Protein AF-A0A517MQY0-F1 (afdb_monomer)

Radius of gyration: 26.26 Å; Cα contacts (8 Å, |Δi|>4): 99; chains: 1; bounding box: 57×35×79 Å

pLDDT: mean 77.77, std 12.42, range [34.12, 94.0]

Organism: NCBI:txid1930276

Secondary structure (DSSP, 8-state):
-HHHHHHHS-S-HHHHHHHHHHHHHHHHHHHHHHHHHHHHHHHHHHHHHHHHHHHHHHHHTT-S-HHHHHHHHHHHHHHHHHHHHHHHHHHHHHHHHHHHHHHHHHHHHHHHHHHHH--HHHHHHHHHHHEEEEEEETTEEEEEEPTTHHHHHH----GGG-S---

Mean predicted aligned error: 12.03 Å

Solvent-accessible surface 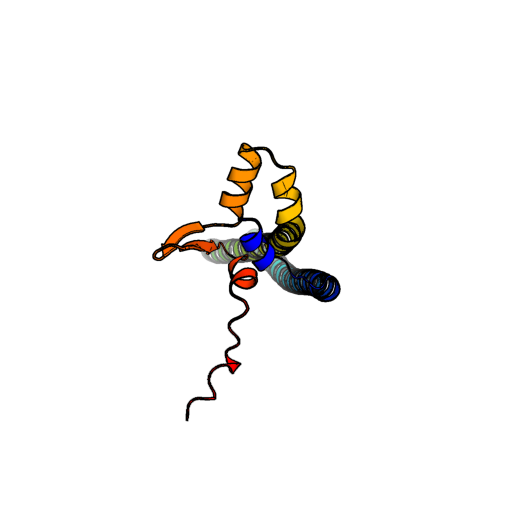area (backbone atoms only — not comparable to full-atom values): 9418 Å² total; per-residue (Å²): 111,70,70,62,42,53,47,41,30,65,86,50,66,68,59,43,52,49,50,55,47,50,52,51,50,51,39,49,52,54,48,51,55,48,50,52,53,43,52,50,52,50,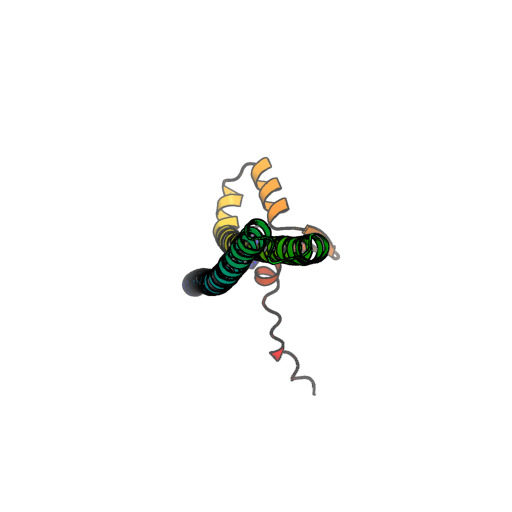51,52,48,52,53,52,50,50,52,51,54,50,53,50,51,39,45,75,69,61,78,48,56,70,66,60,50,54,54,52,54,49,54,50,49,54,49,48,53,52,52,52,51,50,45,54,53,59,56,60,62,51,57,53,52,42,52,48,54,53,52,52,50,56,44,38,67,43,42,66,63,50,54,74,76,42,53,74,69,54,45,52,51,53,47,62,68,50,34,71,50,78,46,77,56,90,94,43,83,42,80,40,54,27,89,77,47,34,51,49,57,75,43,75,84,60,79,80,76,78,80,80,81,132

Structure (mmCIF, N/CA/C/O backbone):
data_AF-A0A517MQY0-F1
#
_entry.id   AF-A0A517MQY0-F1
#
loop_
_atom_site.group_PDB
_atom_site.id
_atom_site.type_symbol
_atom_site.label_atom_id
_atom_site.label_alt_id
_atom_site.label_comp_id
_atom_site.label_asym_id
_atom_site.label_entity_id
_atom_site.label_seq_id
_atom_site.pdbx_PDB_ins_code
_atom_site.Cartn_x
_atom_site.Cartn_y
_atom_site.Cartn_z
_atom_site.occupancy
_atom_site.B_iso_or_equiv
_atom_site.auth_seq_id
_atom_site.auth_comp_id
_atom_site.auth_asym_id
_atom_site.auth_atom_id
_atom_site.pdbx_PDB_model_num
ATOM 1 N N . MET A 1 1 ? 19.922 -10.481 -24.466 1.00 62.59 1 MET A N 1
ATOM 2 C CA . MET A 1 1 ? 19.639 -9.799 -23.173 1.00 62.59 1 MET A CA 1
ATOM 3 C C . MET A 1 1 ? 19.137 -8.377 -23.371 1.00 62.59 1 MET A C 1
ATOM 5 O O . MET A 1 1 ? 18.089 -8.065 -22.829 1.00 62.59 1 MET A O 1
ATOM 9 N N . LEU A 1 2 ? 19.823 -7.532 -24.148 1.00 68.38 2 LEU A N 1
ATOM 10 C CA . LEU A 1 2 ? 19.345 -6.169 -24.430 1.00 68.38 2 LEU A CA 1
ATOM 11 C C . LEU A 1 2 ? 17.990 -6.165 -25.161 1.00 68.38 2 LEU A C 1
ATOM 13 O O . LEU A 1 2 ? 17.103 -5.417 -24.764 1.00 68.38 2 LEU A O 1
ATOM 17 N N . ASP A 1 3 ? 17.785 -7.093 -26.099 1.00 70.62 3 ASP A N 1
ATOM 18 C CA . ASP A 1 3 ? 16.510 -7.238 -26.823 1.00 70.62 3 ASP A CA 1
ATOM 19 C C . ASP A 1 3 ? 15.345 -7.657 -25.912 1.00 70.62 3 ASP A C 1
ATOM 21 O O . ASP A 1 3 ? 14.193 -7.324 -26.169 1.00 70.62 3 ASP A O 1
ATOM 25 N N . LEU A 1 4 ? 15.631 -8.358 -24.805 1.00 71.62 4 LEU A N 1
ATOM 26 C CA . LEU A 1 4 ? 14.611 -8.718 -23.813 1.00 71.62 4 LEU A CA 1
ATOM 27 C C . LEU A 1 4 ? 14.144 -7.493 -23.022 1.00 71.62 4 LEU A C 1
ATOM 29 O O . LEU A 1 4 ? 12.979 -7.415 -22.652 1.00 71.62 4 LEU A O 1
ATOM 33 N N . PHE A 1 5 ? 15.035 -6.532 -22.769 1.00 73.50 5 PHE A N 1
ATOM 34 C CA . PHE A 1 5 ? 14.665 -5.279 -22.110 1.00 73.50 5 PHE A CA 1
ATOM 35 C C . PHE A 1 5 ? 13.956 -4.314 -23.057 1.00 73.50 5 PHE A C 1
ATOM 37 O O . PHE A 1 5 ? 13.115 -3.544 -22.605 1.00 73.50 5 PHE A O 1
ATOM 44 N N . ASP A 1 6 ? 14.235 -4.383 -24.360 1.00 72.25 6 ASP A N 1
ATOM 45 C CA . ASP A 1 6 ? 13.479 -3.616 -25.351 1.00 72.25 6 ASP A CA 1
ATOM 46 C C . ASP A 1 6 ? 12.016 -4.079 -25.450 1.00 72.25 6 ASP A C 1
ATOM 48 O O . ASP A 1 6 ? 11.152 -3.244 -25.695 1.00 72.25 6 ASP A O 1
ATOM 52 N N . LYS A 1 7 ? 11.713 -5.356 -25.163 1.00 72.81 7 LYS A N 1
ATOM 53 C CA . LYS A 1 7 ? 10.324 -5.848 -25.053 1.00 72.81 7 LYS A CA 1
ATOM 54 C C . LYS A 1 7 ? 9.554 -5.244 -23.875 1.00 72.81 7 LYS A C 1
ATOM 56 O O . LYS A 1 7 ? 8.356 -5.047 -23.979 1.00 72.81 7 LYS A O 1
ATOM 61 N N . LEU A 1 8 ? 10.234 -4.925 -22.773 1.00 70.50 8 LEU A N 1
ATOM 62 C CA . LEU A 1 8 ? 9.621 -4.285 -21.598 1.00 70.50 8 LEU A CA 1
ATOM 63 C C . LEU A 1 8 ? 9.438 -2.771 -21.764 1.00 70.50 8 LEU A C 1
ATOM 65 O O . LEU A 1 8 ? 8.745 -2.123 -20.974 1.00 70.50 8 LEU A O 1
ATOM 69 N N . ARG A 1 9 ? 10.108 -2.180 -22.753 1.00 73.69 9 ARG A N 1
ATOM 70 C CA . ARG A 1 9 ? 10.139 -0.739 -22.954 1.00 73.69 9 ARG A CA 1
ATOM 71 C C . ARG A 1 9 ? 9.041 -0.323 -23.922 1.00 73.69 9 ARG A C 1
ATOM 73 O O . ARG A 1 9 ? 8.971 -0.793 -25.054 1.00 73.69 9 ARG A O 1
ATOM 80 N N . VAL A 1 10 ? 8.252 0.668 -23.519 1.00 69.88 10 VAL A N 1
ATOM 81 C CA . VAL A 1 10 ? 7.293 1.298 -24.425 1.00 69.88 10 VAL A CA 1
ATOM 82 C C . VAL A 1 10 ? 8.083 2.245 -25.326 1.00 69.88 10 VAL A C 1
ATOM 84 O O . VAL A 1 10 ? 8.660 3.230 -24.864 1.00 69.88 10 VAL A O 1
ATOM 87 N N . GLN A 1 11 ? 8.178 1.920 -26.618 1.00 63.81 11 GLN A N 1
ATOM 88 C CA . GLN A 1 11 ? 9.002 2.689 -27.559 1.00 63.81 11 GLN A CA 1
ATOM 89 C C . GLN A 1 11 ? 8.470 4.115 -27.774 1.00 63.81 11 GLN A C 1
ATOM 91 O O . GLN A 1 11 ? 9.262 5.046 -27.943 1.00 63.81 11 GLN A O 1
ATOM 96 N N . ASP A 1 12 ? 7.148 4.304 -27.701 1.00 69.81 12 ASP A N 1
ATOM 97 C CA . ASP A 1 12 ? 6.532 5.624 -27.777 1.00 69.81 12 ASP A CA 1
ATOM 98 C C . ASP A 1 12 ? 6.558 6.333 -26.413 1.00 69.81 12 ASP A C 1
ATOM 100 O O . ASP A 1 12 ? 5.842 5.982 -25.470 1.00 69.81 12 ASP A O 1
ATOM 104 N N . LYS A 1 13 ? 7.362 7.400 -26.331 1.00 65.25 13 LYS A N 1
ATOM 105 C CA . LYS A 1 13 ? 7.457 8.267 -25.148 1.00 65.25 13 LYS A CA 1
ATOM 106 C C . LYS A 1 13 ? 6.107 8.875 -24.753 1.00 65.25 13 LYS A C 1
ATOM 108 O O . LYS A 1 13 ? 5.886 9.106 -23.565 1.00 65.25 13 LYS A O 1
ATOM 113 N N . LYS A 1 14 ? 5.208 9.135 -25.710 1.00 65.94 14 LYS A N 1
ATOM 114 C CA . LYS A 1 14 ? 3.866 9.670 -25.433 1.00 65.94 14 LYS A CA 1
ATOM 115 C C . LYS A 1 14 ? 2.992 8.628 -24.748 1.00 65.94 14 LYS A C 1
ATOM 117 O O . LYS A 1 14 ? 2.348 8.958 -23.757 1.00 65.94 14 LYS A O 1
ATOM 122 N N . VAL A 1 15 ? 3.026 7.381 -25.219 1.00 68.50 15 VAL A N 1
ATOM 123 C CA . VAL A 1 15 ? 2.287 6.263 -24.610 1.00 68.50 15 VAL A CA 1
ATOM 124 C C . VAL A 1 15 ? 2.853 5.935 -23.233 1.00 68.50 15 VAL A C 1
ATOM 126 O O . VAL A 1 15 ? 2.086 5.761 -22.293 1.00 68.50 15 VAL A O 1
ATOM 129 N N . GLY A 1 16 ? 4.179 5.946 -23.066 1.00 68.69 16 GLY A N 1
ATOM 130 C CA . GLY A 1 16 ? 4.802 5.731 -21.760 1.00 68.69 16 GLY A CA 1
ATOM 131 C C . GLY A 1 16 ? 4.453 6.822 -20.742 1.00 68.69 16 GLY A C 1
ATOM 132 O O . GLY A 1 16 ? 4.110 6.521 -19.599 1.00 68.69 16 GLY A O 1
ATOM 133 N N . HIS A 1 17 ? 4.468 8.093 -21.157 1.00 69.25 17 HIS A N 1
ATOM 134 C CA . HIS A 1 17 ? 4.051 9.202 -20.296 1.00 69.25 17 HIS A CA 1
ATOM 135 C C . HIS A 1 17 ? 2.550 9.152 -19.982 1.00 69.25 17 HIS A C 1
ATOM 137 O O . HIS A 1 17 ? 2.152 9.394 -18.845 1.00 69.25 17 HIS A O 1
ATOM 143 N N . TRP A 1 18 ? 1.713 8.813 -20.967 1.00 77.19 18 TRP A N 1
ATOM 144 C CA . TRP A 1 18 ? 0.283 8.597 -20.760 1.00 77.19 18 TRP A CA 1
ATOM 145 C C . TRP A 1 18 ? 0.030 7.454 -19.772 1.00 77.19 18 TRP A C 1
ATOM 147 O O . TRP A 1 18 ? -0.729 7.645 -18.830 1.00 77.19 18 TRP A O 1
ATOM 157 N N . PHE A 1 19 ? 0.721 6.322 -19.904 1.00 70.94 19 PHE A N 1
ATOM 158 C CA . PHE A 1 19 ? 0.568 5.171 -19.016 1.00 70.94 19 PHE A CA 1
ATOM 159 C C . PHE A 1 19 ? 1.008 5.490 -17.584 1.00 70.94 19 PHE A C 1
ATOM 161 O O . PHE A 1 19 ? 0.268 5.227 -16.640 1.00 70.94 19 PHE A O 1
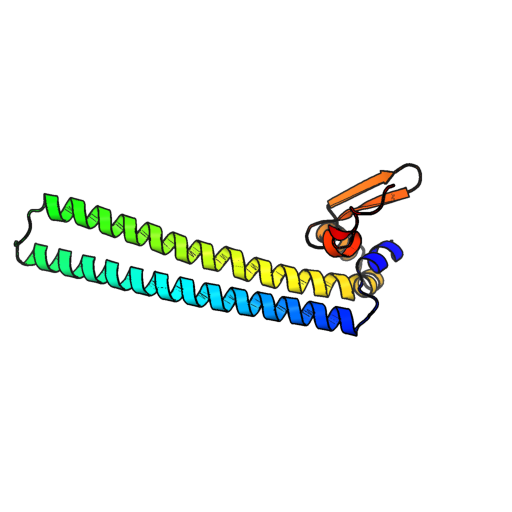ATOM 168 N N . ALA A 1 20 ? 2.154 6.158 -17.408 1.00 73.06 20 ALA A N 1
ATOM 169 C CA . ALA A 1 20 ? 2.584 6.649 -16.099 1.00 73.06 20 ALA A CA 1
ATOM 170 C C . ALA A 1 20 ? 1.579 7.644 -15.497 1.00 73.06 20 ALA A C 1
ATOM 172 O O . ALA A 1 20 ? 1.319 7.614 -14.294 1.00 73.06 20 ALA A O 1
ATOM 173 N N . ARG A 1 21 ? 0.998 8.524 -16.324 1.00 74.62 21 ARG A N 1
ATOM 174 C CA . ARG A 1 21 ? -0.028 9.474 -15.882 1.00 74.62 21 ARG A CA 1
ATOM 175 C C . ARG A 1 21 ? -1.295 8.750 -15.439 1.00 74.62 21 ARG A C 1
ATOM 177 O O . ARG A 1 21 ? -1.761 9.016 -14.340 1.00 74.62 21 ARG A O 1
ATOM 184 N N . VAL A 1 22 ? -1.792 7.805 -16.234 1.00 78.19 22 VAL A N 1
ATOM 185 C CA . VAL A 1 22 ? -2.982 7.003 -15.919 1.00 78.19 22 VAL A CA 1
ATOM 186 C C . VAL A 1 22 ? -2.757 6.155 -14.672 1.00 78.19 22 VAL A C 1
ATOM 188 O O . VAL A 1 22 ? -3.633 6.110 -13.817 1.00 78.19 22 VAL A O 1
ATOM 191 N N . LEU A 1 23 ? -1.583 5.541 -14.503 1.00 76.75 23 LEU A N 1
ATOM 192 C CA . LEU A 1 23 ? -1.243 4.816 -13.277 1.00 76.75 23 LEU A CA 1
ATOM 193 C C . LEU A 1 23 ? -1.267 5.737 -12.057 1.00 76.75 23 LEU A C 1
ATOM 195 O O . LEU A 1 23 ? -1.843 5.383 -11.035 1.00 76.75 23 LEU A O 1
ATOM 199 N N . ARG A 1 24 ? -0.693 6.940 -12.156 1.00 75.19 24 ARG A N 1
ATOM 200 C CA . ARG A 1 24 ? -0.722 7.914 -11.055 1.00 75.19 24 ARG A CA 1
ATOM 201 C C . ARG A 1 24 ? -2.133 8.424 -10.773 1.00 75.19 24 ARG A C 1
ATOM 203 O O . ARG A 1 24 ? -2.480 8.587 -9.610 1.00 75.19 24 ARG A O 1
ATOM 210 N N . GLU A 1 25 ? -2.937 8.671 -11.802 1.00 79.25 25 GLU A N 1
ATOM 211 C CA . GLU A 1 25 ? -4.338 9.084 -11.665 1.00 79.25 25 GLU A CA 1
ATOM 212 C C . GLU A 1 25 ? -5.177 7.980 -11.016 1.00 79.25 25 GLU A C 1
ATOM 214 O O . GLU A 1 25 ? -5.868 8.255 -10.042 1.00 79.25 25 GLU A O 1
ATOM 219 N N . ARG A 1 26 ? -5.037 6.726 -11.459 1.00 75.69 26 ARG A N 1
ATOM 220 C CA . ARG A 1 26 ? -5.704 5.561 -10.861 1.00 75.69 26 ARG A CA 1
ATOM 221 C C . ARG A 1 26 ? -5.270 5.322 -9.420 1.00 75.69 26 ARG A C 1
ATOM 223 O O . ARG A 1 26 ? -6.122 5.107 -8.566 1.00 75.69 26 ARG A O 1
ATOM 230 N N . THR A 1 27 ? -3.974 5.417 -9.125 1.00 76.62 27 THR A N 1
ATOM 231 C CA . THR A 1 27 ? -3.467 5.310 -7.750 1.00 76.62 27 THR A CA 1
ATOM 232 C C . THR A 1 27 ? -4.029 6.428 -6.871 1.00 76.62 27 THR A C 1
ATOM 234 O O . THR A 1 27 ? -4.451 6.158 -5.751 1.00 76.62 27 THR A O 1
ATOM 237 N N . ARG A 1 28 ? -4.109 7.668 -7.377 1.00 77.12 28 ARG A N 1
ATOM 238 C CA . ARG A 1 28 ? -4.718 8.799 -6.654 1.00 77.12 28 ARG A CA 1
ATOM 239 C C . ARG A 1 28 ? -6.214 8.612 -6.430 1.00 77.12 28 ARG A C 1
ATOM 241 O O . ARG A 1 28 ? -6.679 8.832 -5.320 1.00 77.12 28 ARG A O 1
ATOM 248 N N . GLU A 1 29 ? -6.956 8.202 -7.451 1.00 77.38 29 GLU A N 1
ATOM 249 C CA . GLU A 1 29 ? -8.394 7.931 -7.361 1.00 77.38 29 GLU A CA 1
ATOM 250 C C . GLU A 1 29 ? -8.670 6.820 -6.339 1.00 77.38 29 GLU A C 1
ATOM 252 O O . GLU A 1 29 ? -9.508 6.967 -5.450 1.00 77.38 29 GLU A O 1
ATOM 257 N N . GLN A 1 30 ? -7.891 5.741 -6.389 1.00 73.06 30 GLN A N 1
ATOM 258 C CA . GLN A 1 30 ? -7.987 4.641 -5.438 1.00 73.06 30 GLN A CA 1
ATOM 259 C C . GLN A 1 30 ? -7.596 5.063 -4.014 1.00 73.06 30 GLN A C 1
ATOM 261 O O . GLN A 1 30 ? -8.219 4.624 -3.046 1.00 73.06 30 GLN A O 1
ATOM 266 N N . GLN A 1 31 ? -6.606 5.947 -3.868 1.00 74.19 31 GLN A N 1
ATOM 267 C CA . GLN A 1 31 ? -6.230 6.526 -2.580 1.00 74.19 31 GLN A CA 1
ATOM 268 C C . GLN A 1 31 ? -7.342 7.424 -2.023 1.00 74.19 31 GLN A C 1
ATOM 270 O O . GLN A 1 31 ? -7.650 7.334 -0.839 1.00 74.19 31 GLN A O 1
ATOM 275 N N . GLN A 1 32 ? -7.990 8.234 -2.862 1.00 79.25 32 GLN A N 1
ATOM 276 C CA . GLN A 1 32 ? -9.130 9.065 -2.464 1.00 79.25 32 GLN A CA 1
ATOM 277 C C . GLN A 1 32 ? -10.322 8.212 -2.022 1.00 79.25 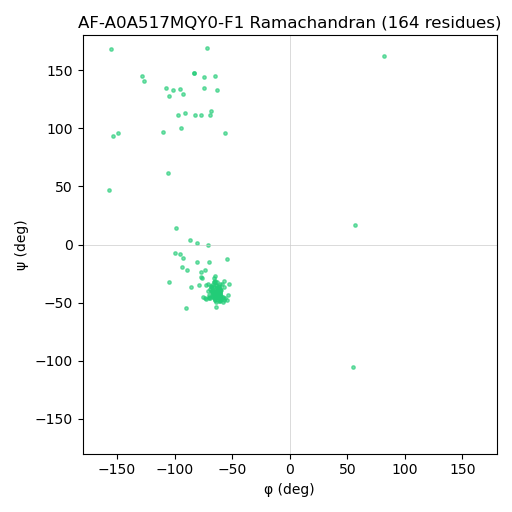32 GLN A C 1
ATOM 279 O O . GLN A 1 32 ? -10.894 8.463 -0.964 1.00 79.25 32 GLN A O 1
ATOM 284 N N . GLN A 1 33 ? -10.664 7.163 -2.774 1.00 77.50 33 GLN A N 1
ATOM 285 C CA . GLN A 1 33 ? -11.720 6.228 -2.376 1.00 77.50 33 GLN A CA 1
ATOM 286 C C . GLN A 1 33 ? -11.397 5.540 -1.043 1.00 77.50 33 GLN A C 1
ATOM 288 O O . GLN A 1 33 ? -12.271 5.427 -0.184 1.00 77.50 33 GLN A O 1
ATOM 293 N N . SER A 1 34 ? -10.138 5.138 -0.838 1.00 75.56 34 SER A N 1
ATOM 294 C CA . SER A 1 34 ? -9.682 4.575 0.437 1.00 75.56 34 SER A CA 1
ATOM 295 C C . SER A 1 34 ? -9.817 5.584 1.580 1.00 75.56 34 SER A C 1
ATOM 297 O O . SER A 1 34 ? -10.363 5.255 2.627 1.00 75.56 34 SER A O 1
ATOM 299 N N . GLN A 1 35 ? -9.413 6.840 1.369 1.00 81.50 35 GLN A N 1
ATOM 300 C CA . GLN A 1 35 ? -9.552 7.899 2.371 1.00 81.50 35 GLN A CA 1
ATOM 301 C C . GLN A 1 35 ? -11.012 8.146 2.756 1.00 81.50 35 GLN A C 1
ATOM 303 O O . GLN A 1 35 ? -11.299 8.330 3.935 1.00 81.50 35 GLN A O 1
ATOM 308 N N . VAL A 1 36 ? -11.941 8.105 1.796 1.00 85.88 36 VAL A N 1
ATOM 309 C CA . VAL A 1 36 ? -13.380 8.220 2.079 1.00 85.88 36 VAL A CA 1
ATOM 310 C C . VAL A 1 36 ? -13.864 7.044 2.933 1.00 85.88 36 VAL A C 1
ATOM 312 O O . VAL A 1 36 ? -14.561 7.258 3.924 1.00 85.88 36 VAL A O 1
ATOM 315 N N . GLN A 1 37 ? -13.459 5.814 2.604 1.00 83.00 37 GLN A N 1
ATOM 316 C CA . GLN A 1 37 ? -13.822 4.622 3.381 1.00 83.00 37 GLN A CA 1
ATOM 317 C C . GL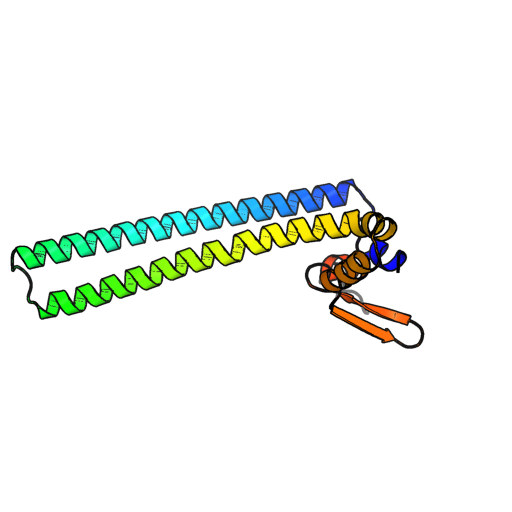N A 1 37 ? -13.220 4.645 4.793 1.00 83.00 37 GLN A C 1
ATOM 319 O O . GLN A 1 37 ? -13.919 4.372 5.764 1.00 83.00 37 GLN A O 1
ATOM 324 N N . VAL A 1 38 ? -11.949 5.029 4.929 1.00 86.38 38 VAL A N 1
ATOM 325 C CA . VAL A 1 38 ? -11.268 5.173 6.224 1.00 86.38 38 VAL A CA 1
ATOM 326 C C . VAL A 1 38 ? -11.901 6.288 7.056 1.00 86.38 38 VAL A C 1
ATOM 328 O O . VAL A 1 38 ? -12.108 6.112 8.254 1.00 86.38 38 VAL A O 1
ATOM 331 N N . ALA A 1 39 ? -12.263 7.418 6.442 1.00 87.94 39 ALA A N 1
ATOM 332 C CA . ALA A 1 39 ? -12.968 8.496 7.126 1.00 87.94 39 ALA A CA 1
ATOM 333 C C . ALA A 1 39 ? -14.323 8.023 7.671 1.00 87.94 39 ALA A C 1
ATOM 335 O O . ALA A 1 39 ? -14.671 8.343 8.807 1.00 87.94 39 ALA A O 1
ATOM 3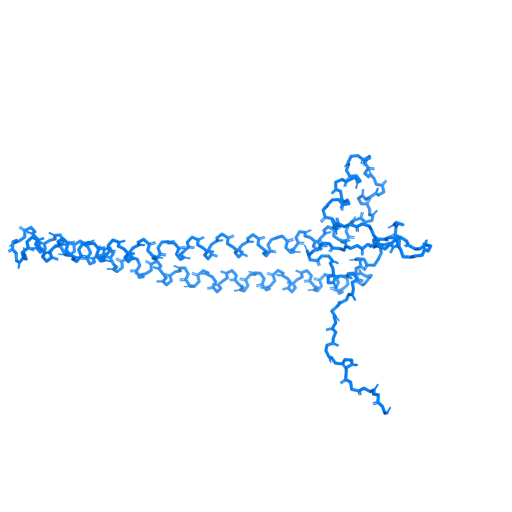36 N N . GLU A 1 40 ? -15.056 7.219 6.901 1.00 89.56 40 GLU A N 1
ATOM 337 C CA . GLU A 1 40 ? -16.324 6.646 7.346 1.00 89.56 40 GLU A CA 1
ATOM 338 C C . GLU A 1 40 ? -16.140 5.626 8.481 1.00 89.56 40 GLU A C 1
ATOM 340 O O . GLU A 1 40 ? -16.821 5.706 9.503 1.00 89.56 40 GLU A O 1
ATOM 345 N N . LEU A 1 41 ? -15.156 4.729 8.382 1.00 89.50 41 LEU A N 1
ATOM 346 C CA . LEU A 1 41 ? -14.821 3.795 9.465 1.00 89.50 41 LEU A CA 1
ATOM 347 C C . LEU A 1 41 ? -14.382 4.526 10.747 1.00 89.50 41 LEU A C 1
ATOM 349 O O . LEU A 1 41 ? -14.755 4.125 11.850 1.00 89.50 41 LEU A O 1
ATOM 353 N N . ASN A 1 42 ? -13.659 5.643 10.624 1.00 89.75 42 ASN A N 1
ATOM 354 C CA . ASN A 1 42 ? -13.274 6.487 11.758 1.00 89.75 42 ASN A CA 1
ATOM 355 C C . ASN A 1 42 ? -14.474 7.190 12.412 1.00 89.75 42 ASN A C 1
ATOM 357 O O . ASN A 1 42 ? -14.514 7.328 13.641 1.00 89.75 42 ASN A O 1
ATOM 361 N N . ARG A 1 43 ? -15.485 7.592 11.630 1.00 92.25 43 ARG A N 1
ATOM 362 C CA . ARG A 1 43 ? -16.757 8.089 12.183 1.00 92.25 43 ARG A CA 1
ATOM 363 C C . ARG A 1 43 ? -17.467 7.001 12.978 1.00 92.25 43 ARG A C 1
ATOM 365 O O . ARG A 1 43 ? -17.886 7.251 14.107 1.00 92.25 43 ARG A O 1
ATOM 372 N N . GLN A 1 44 ? -17.535 5.785 12.437 1.00 91.81 44 GLN A N 1
ATOM 373 C CA . GLN A 1 44 ? -18.124 4.643 13.138 1.00 91.81 44 GLN A CA 1
ATOM 374 C C . GLN A 1 44 ? -17.366 4.310 14.430 1.00 91.81 44 GLN A C 1
ATOM 376 O O . GLN A 1 44 ? -17.996 4.073 15.458 1.00 91.81 44 GLN A O 1
ATOM 381 N N . LEU A 1 45 ? -16.030 4.359 14.419 1.00 90.88 45 LEU A N 1
ATOM 382 C CA . LEU A 1 45 ? -15.209 4.194 15.623 1.00 90.88 45 LEU A CA 1
ATOM 383 C C . LEU A 1 45 ? -15.510 5.257 16.681 1.00 90.88 45 LEU A C 1
ATOM 385 O O . LEU A 1 45 ? -15.651 4.923 17.855 1.00 90.88 45 LEU A O 1
ATOM 389 N N . THR A 1 46 ? -15.639 6.521 16.275 1.00 92.75 46 THR A N 1
ATOM 390 C CA . THR A 1 46 ? -15.991 7.620 17.188 1.00 92.75 46 THR A CA 1
ATOM 391 C C . THR A 1 46 ? -17.353 7.385 17.837 1.00 92.75 46 THR A C 1
ATOM 393 O O . THR A 1 46 ? -17.493 7.540 19.048 1.00 92.75 46 THR A O 1
ATOM 396 N N . LEU A 1 47 ? -18.340 6.932 17.059 1.00 94.00 47 LEU A N 1
ATOM 397 C CA . LEU A 1 47 ? -19.673 6.618 17.568 1.00 94.00 47 LEU A CA 1
ATOM 398 C C . LEU A 1 47 ? -19.651 5.454 18.570 1.00 94.00 47 LEU A C 1
ATOM 400 O O . LEU A 1 47 ? -20.267 5.543 19.628 1.00 94.00 47 LEU A O 1
ATOM 404 N N . VAL A 1 48 ? -18.906 4.385 18.278 1.00 91.44 48 VAL A N 1
ATOM 405 C CA . VAL A 1 48 ? -18.778 3.229 19.184 1.00 91.44 48 VAL A CA 1
ATOM 406 C C . VAL A 1 48 ? -18.025 3.601 20.467 1.00 91.44 48 VAL A C 1
ATOM 408 O O . VAL A 1 48 ? -18.391 3.132 21.542 1.00 91.44 48 VAL A O 1
ATOM 411 N N . ARG A 1 49 ? -17.014 4.475 20.388 1.00 89.75 49 ARG A N 1
ATOM 412 C CA . ARG A 1 49 ? -16.331 5.019 21.574 1.00 89.75 49 ARG A CA 1
ATOM 413 C C . ARG A 1 49 ? -17.277 5.856 22.430 1.00 89.75 49 ARG A C 1
ATOM 415 O O . ARG A 1 49 ? -17.350 5.635 23.630 1.00 89.75 49 ARG A O 1
ATOM 422 N N . HIS A 1 50 ? -18.087 6.711 21.809 1.00 93.19 50 HIS A N 1
ATOM 423 C CA . HIS A 1 50 ? -19.091 7.477 22.541 1.00 93.19 50 HIS A CA 1
ATOM 424 C C . HIS A 1 50 ? -20.123 6.574 23.241 1.00 93.19 50 HIS A C 1
ATOM 426 O O . HIS A 1 50 ? -20.517 6.841 24.372 1.00 93.19 50 HIS A O 1
ATOM 432 N N . GLN A 1 51 ? -20.518 5.464 22.610 1.00 89.94 51 GLN A N 1
ATOM 433 C CA . GLN A 1 51 ? -21.379 4.456 23.240 1.00 89.94 51 GLN A CA 1
ATOM 434 C C . GLN A 1 51 ? -20.709 3.770 24.440 1.00 89.94 51 GLN A C 1
ATOM 436 O O . GLN A 1 51 ? -21.398 3.455 25.408 1.00 89.94 51 GLN A O 1
ATOM 441 N N . GLN A 1 52 ? -19.389 3.549 24.411 1.00 89.25 52 GLN A N 1
ATOM 442 C CA . GLN A 1 52 ? -18.651 3.046 25.577 1.00 89.25 52 GLN A CA 1
ATOM 443 C C . GLN A 1 52 ? -18.656 4.060 26.725 1.00 89.25 52 GLN A C 1
ATOM 445 O O . GLN A 1 52 ? -18.912 3.668 27.862 1.00 89.25 52 GLN A O 1
ATOM 450 N N . ASP A 1 53 ? -18.448 5.344 26.427 1.00 89.50 53 ASP A N 1
ATOM 451 C CA . ASP A 1 53 ? -18.492 6.412 27.434 1.00 89.50 53 ASP A CA 1
ATOM 452 C C . ASP A 1 53 ? -19.888 6.521 28.067 1.00 89.50 53 ASP A C 1
ATOM 454 O O . ASP A 1 53 ? -20.027 6.615 29.286 1.00 89.50 53 ASP A O 1
ATOM 458 N N . GLN A 1 54 ? -20.947 6.436 27.255 1.00 88.94 54 GLN A N 1
ATOM 459 C CA . GLN A 1 54 ? -22.327 6.411 27.745 1.00 88.94 54 GLN A CA 1
ATOM 460 C C . GLN A 1 54 ? -22.614 5.178 28.610 1.00 88.94 54 GLN A C 1
ATOM 462 O O . GLN A 1 54 ? -23.212 5.307 29.675 1.00 88.94 54 GLN A O 1
ATOM 467 N N . LEU A 1 55 ? -22.161 3.992 28.192 1.00 87.50 55 LEU A N 1
ATOM 468 C CA . LEU A 1 55 ? -22.323 2.759 28.966 1.00 87.50 55 LEU A CA 1
ATOM 469 C C . LEU A 1 55 ? -21.623 2.855 30.333 1.00 87.50 55 LEU A C 1
ATOM 471 O O . LEU A 1 55 ? -22.152 2.379 31.337 1.00 87.50 55 LEU A O 1
ATOM 475 N N . LEU A 1 56 ? -20.449 3.485 30.378 1.00 87.25 56 LEU A N 1
ATOM 476 C CA . LEU A 1 56 ? -19.698 3.729 31.607 1.00 87.25 56 LEU A CA 1
ATOM 477 C C . LEU A 1 56 ? -20.430 4.716 32.529 1.00 87.25 56 LEU A C 1
ATOM 479 O O . LEU A 1 56 ? -20.571 4.444 33.720 1.00 87.25 56 LEU A O 1
ATOM 483 N N . ASN A 1 57 ? -20.982 5.798 31.977 1.00 89.00 57 ASN A N 1
ATOM 484 C CA . ASN A 1 57 ? -21.800 6.748 32.735 1.00 89.00 57 ASN A CA 1
ATOM 485 C C . ASN A 1 57 ? -23.057 6.088 33.327 1.00 89.00 57 ASN A C 1
ATOM 487 O O . ASN A 1 57 ? -23.333 6.266 34.510 1.00 89.00 57 ASN A O 1
ATOM 491 N N . LEU A 1 58 ? -23.770 5.264 32.550 1.00 86.31 58 LEU A N 1
ATOM 492 C CA . LEU A 1 58 ? -24.937 4.510 33.031 1.00 86.31 58 LEU A CA 1
ATOM 493 C C . LEU A 1 58 ? -24.570 3.536 34.158 1.00 86.31 58 LEU A C 1
ATOM 495 O O . LEU A 1 58 ? -25.342 3.351 35.097 1.00 86.31 58 LEU A O 1
ATOM 499 N N . ARG A 1 59 ? -23.375 2.930 34.103 1.00 83.12 59 ARG A N 1
ATOM 500 C CA . ARG A 1 59 ? -22.880 2.076 35.190 1.00 83.12 59 ARG A CA 1
ATOM 501 C C . ARG A 1 59 ? -22.560 2.879 36.448 1.00 83.12 59 ARG A C 1
ATOM 503 O O . ARG A 1 59 ? -22.855 2.401 37.538 1.00 83.12 59 ARG A O 1
ATOM 510 N N . HIS A 1 60 ? -21.968 4.064 36.307 1.00 84.75 60 HIS A N 1
ATOM 511 C CA . HIS A 1 60 ? -21.680 4.954 37.436 1.00 84.75 60 HIS A CA 1
ATOM 512 C C . HIS A 1 60 ? -22.943 5.472 38.127 1.00 84.75 60 HIS A C 1
ATOM 514 O O . HIS A 1 60 ? -22.921 5.670 39.336 1.00 84.75 60 HIS A O 1
ATOM 520 N N . LEU A 1 61 ? -24.033 5.641 37.377 1.00 89.31 61 LEU A N 1
ATOM 521 C CA . LEU A 1 61 ? -25.355 5.982 37.908 1.00 89.31 61 LEU A CA 1
ATOM 522 C C . LEU A 1 61 ? -26.118 4.766 38.468 1.00 89.31 61 LEU A C 1
ATOM 524 O O . LEU A 1 61 ? -27.251 4.914 38.910 1.00 89.31 61 LEU A O 1
ATOM 528 N N . GLU A 1 62 ? -25.515 3.571 38.437 1.00 82.81 62 GLU A N 1
ATOM 529 C CA . GLU A 1 62 ? -26.115 2.291 38.846 1.00 82.81 62 GLU A CA 1
ATOM 530 C C . GLU A 1 62 ? -27.424 1.929 38.116 1.00 82.81 62 GLU A C 1
ATOM 532 O O . GLU A 1 62 ? -28.131 1.007 38.515 1.00 82.81 62 GLU A O 1
ATOM 537 N N . GLU A 1 63 ? -27.715 2.579 36.986 1.00 82.88 63 GLU A N 1
ATOM 538 C CA . GLU A 1 63 ? -28.920 2.330 36.182 1.00 82.88 63 GLU A CA 1
ATOM 539 C C . GLU A 1 63 ? -28.885 0.971 35.463 1.00 82.88 63 GLU A C 1
ATOM 541 O O . GLU A 1 63 ? -29.909 0.483 34.981 1.00 82.88 63 GLU A O 1
ATOM 546 N N . ILE A 1 64 ? -27.706 0.345 35.385 1.00 84.44 64 ILE A N 1
ATOM 547 C CA . ILE A 1 64 ? -27.492 -0.944 34.723 1.00 84.44 64 ILE A CA 1
ATOM 548 C C . ILE A 1 64 ? -26.815 -1.980 35.627 1.00 84.44 64 ILE A C 1
ATOM 550 O O . ILE A 1 64 ? -25.853 -1.700 36.356 1.00 84.44 64 ILE A O 1
ATOM 554 N N . ASP A 1 65 ? -27.289 -3.221 35.496 1.00 85.88 65 ASP A N 1
ATOM 555 C CA . ASP A 1 65 ? -26.729 -4.398 36.159 1.00 85.88 65 ASP A CA 1
ATOM 556 C C . ASP A 1 65 ? -25.295 -4.707 35.666 1.00 85.88 65 ASP A C 1
ATOM 558 O O . ASP A 1 65 ? -25.000 -4.540 34.470 1.00 85.88 65 ASP A O 1
ATOM 562 N N . PRO A 1 66 ? -24.394 -5.196 36.544 1.00 84.88 66 PRO A N 1
ATOM 563 C CA . PRO A 1 66 ? -23.031 -5.575 36.173 1.00 84.88 66 PRO A CA 1
ATOM 564 C C . PRO A 1 66 ? -22.939 -6.557 34.997 1.00 84.88 66 PRO A C 1
ATOM 566 O O . PRO A 1 66 ? -22.013 -6.453 34.189 1.00 84.88 66 PRO A O 1
ATOM 569 N N . ASN A 1 67 ? -23.891 -7.485 34.856 1.00 85.62 67 ASN A N 1
ATOM 570 C CA . ASN A 1 67 ? -23.883 -8.469 33.773 1.00 85.62 67 ASN A CA 1
ATOM 571 C C . ASN A 1 67 ? -24.199 -7.821 32.420 1.00 85.62 67 ASN A C 1
ATOM 573 O O . ASN A 1 67 ? -23.551 -8.124 31.414 1.00 85.62 67 ASN A O 1
ATOM 577 N N . THR A 1 68 ? -25.145 -6.879 32.397 1.00 84.00 68 THR A N 1
ATOM 578 C CA . THR A 1 68 ? -25.493 -6.112 31.193 1.00 84.00 68 THR A CA 1
ATOM 579 C C . THR A 1 68 ? -24.328 -5.227 30.753 1.00 84.00 68 THR A C 1
ATOM 581 O O . THR A 1 68 ? -24.007 -5.179 29.562 1.00 84.00 68 THR A O 1
ATOM 584 N N . PHE A 1 69 ? -23.632 -4.602 31.709 1.00 86.56 69 PHE A N 1
ATOM 585 C CA . PHE A 1 69 ? -22.407 -3.844 31.448 1.00 86.56 69 PHE A CA 1
ATOM 586 C C . PHE A 1 69 ? -21.296 -4.727 30.863 1.00 86.56 69 PHE A C 1
ATOM 588 O O . PHE A 1 69 ? -20.708 -4.379 29.839 1.00 86.56 69 PHE A O 1
ATOM 595 N N . ALA A 1 70 ? -21.026 -5.889 31.466 1.00 86.31 70 ALA A N 1
ATOM 596 C CA . ALA A 1 70 ? -19.973 -6.795 31.008 1.00 86.31 70 ALA A CA 1
ATOM 597 C C . ALA A 1 70 ? -20.241 -7.339 29.592 1.00 86.31 70 ALA A C 1
ATOM 599 O O . ALA A 1 70 ? -19.334 -7.365 28.751 1.00 86.31 70 ALA A O 1
ATOM 600 N N . SER A 1 71 ? -21.490 -7.721 29.304 1.00 90.50 71 SER A N 1
ATOM 601 C CA . SER A 1 71 ? -21.903 -8.208 27.984 1.00 90.50 71 SER A CA 1
ATOM 602 C C . SER A 1 71 ? -21.757 -7.119 26.914 1.00 90.50 71 SER A C 1
ATOM 604 O O . SER A 1 71 ? -21.027 -7.303 25.935 1.00 90.50 71 SER A O 1
ATOM 606 N N . LYS A 1 72 ? -22.349 -5.935 27.137 1.00 88.38 72 LYS A N 1
ATOM 607 C CA . LYS A 1 72 ? -22.293 -4.820 26.176 1.00 88.38 72 LYS A CA 1
ATOM 608 C C . LYS A 1 72 ? -20.897 -4.223 26.032 1.00 88.38 72 LYS A C 1
ATOM 610 O O . LYS A 1 72 ? -20.487 -3.884 24.924 1.00 88.38 72 LYS A O 1
ATOM 615 N N . GLY A 1 73 ? -20.124 -4.159 27.112 1.00 87.88 73 GLY A N 1
ATOM 616 C CA . GLY A 1 73 ? -18.735 -3.709 27.076 1.00 87.88 73 GLY A CA 1
ATOM 617 C C . GLY A 1 73 ? -17.833 -4.642 26.265 1.00 87.88 73 GLY A C 1
ATOM 618 O O . GLY A 1 73 ? -16.885 -4.183 25.627 1.00 87.88 73 GLY A O 1
ATOM 619 N N . THR A 1 74 ? -18.118 -5.945 26.252 1.00 90.88 74 THR A N 1
ATOM 620 C CA . THR A 1 74 ? -17.407 -6.909 25.395 1.00 90.88 74 THR A CA 1
ATOM 621 C C . THR A 1 74 ? -17.811 -6.739 23.932 1.00 90.88 74 THR A C 1
ATOM 623 O O . THR A 1 74 ? -16.940 -6.569 23.085 1.00 90.88 74 THR A O 1
ATOM 626 N N . GLU A 1 75 ? -19.110 -6.631 23.643 1.00 92.12 75 GLU A N 1
ATOM 627 C CA . GLU A 1 75 ? -19.623 -6.394 22.284 1.00 92.12 75 GLU A CA 1
ATOM 628 C C . GLU A 1 75 ? -19.036 -5.122 21.641 1.00 92.12 75 GLU A C 1
ATOM 630 O O . GLU A 1 75 ? -18.587 -5.143 20.489 1.00 92.12 75 GLU A O 1
ATOM 635 N N . LEU A 1 76 ? -19.000 -4.013 22.390 1.00 90.12 76 LEU A N 1
ATOM 636 C CA . LEU A 1 76 ? -18.443 -2.747 21.913 1.00 90.12 76 LEU A CA 1
ATOM 637 C C . LEU A 1 76 ? -16.926 -2.838 21.712 1.00 90.12 76 LEU A C 1
ATOM 639 O O . LEU A 1 76 ? -16.423 -2.327 20.713 1.00 90.12 76 LEU A O 1
ATOM 643 N N . ARG A 1 77 ? -16.191 -3.512 22.610 1.00 90.12 77 ARG A N 1
ATOM 644 C CA . ARG A 1 77 ? -14.745 -3.749 22.435 1.00 90.12 77 ARG A CA 1
ATOM 645 C C . ARG A 1 77 ? -14.452 -4.579 21.190 1.00 90.12 77 ARG A C 1
ATOM 647 O O . ARG A 1 77 ? -13.589 -4.191 20.406 1.00 90.12 77 ARG A O 1
ATOM 654 N N . ASP A 1 78 ? -15.207 -5.647 20.958 1.00 92.94 78 ASP A N 1
ATOM 655 C CA . ASP A 1 78 ? -15.052 -6.479 19.763 1.00 92.94 78 ASP A CA 1
ATOM 656 C C . ASP A 1 78 ? -15.364 -5.688 18.490 1.00 92.94 78 ASP A C 1
ATOM 658 O O . ASP A 1 78 ? -14.692 -5.834 17.468 1.00 92.94 78 ASP A O 1
ATOM 662 N N . ARG A 1 79 ? -16.367 -4.804 18.539 1.00 91.00 79 ARG A N 1
ATOM 663 C CA . ARG A 1 79 ? -16.697 -3.919 17.419 1.00 91.00 79 ARG A CA 1
ATOM 664 C C . ARG A 1 79 ? -15.584 -2.910 17.140 1.00 91.00 79 ARG A C 1
ATOM 666 O O . ARG A 1 79 ? -15.257 -2.717 15.972 1.00 91.00 79 ARG A O 1
ATOM 673 N N . VAL A 1 80 ? -14.976 -2.324 18.175 1.00 91.50 80 VAL A N 1
ATOM 674 C CA . VAL A 1 80 ? -13.790 -1.462 18.028 1.00 91.50 80 VAL A CA 1
ATOM 675 C C . VAL A 1 80 ? -12.640 -2.244 17.400 1.00 91.50 80 VAL A C 1
ATOM 677 O O . VAL A 1 80 ? -12.077 -1.785 16.413 1.00 91.50 80 VAL A O 1
ATOM 680 N N . ALA A 1 81 ? -12.328 -3.440 17.907 1.00 91.50 81 ALA A N 1
ATOM 681 C CA . ALA A 1 81 ? -11.248 -4.267 17.372 1.00 91.50 81 ALA A CA 1
ATOM 682 C C . ALA A 1 81 ? -11.460 -4.597 15.884 1.00 91.50 81 ALA A C 1
ATOM 684 O O . ALA A 1 81 ? -10.545 -4.434 15.077 1.00 91.50 81 ALA A O 1
ATO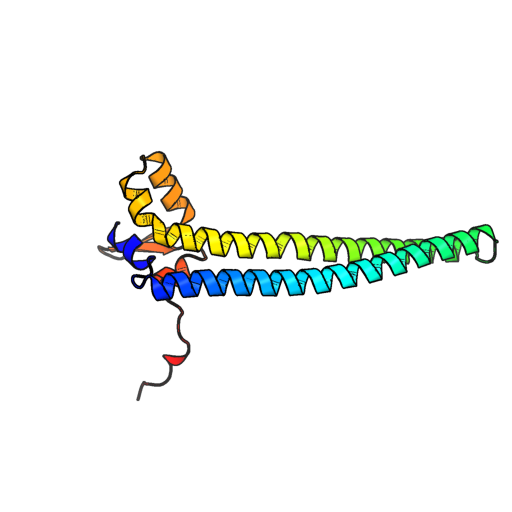M 685 N N . ARG A 1 82 ? -12.685 -4.980 15.493 1.00 92.88 82 ARG A N 1
ATOM 686 C CA . ARG A 1 82 ? -13.038 -5.244 14.088 1.00 92.88 82 ARG A CA 1
ATOM 687 C C . ARG A 1 82 ? -12.863 -4.017 13.195 1.00 92.88 82 ARG A C 1
ATOM 689 O O . ARG A 1 82 ? -12.276 -4.137 12.123 1.00 92.88 82 ARG A O 1
ATOM 696 N N . LEU A 1 83 ? -13.359 -2.854 13.619 1.00 90.50 83 LEU A N 1
ATOM 697 C CA . LEU A 1 83 ? -13.260 -1.620 12.834 1.00 90.50 83 LEU A CA 1
ATOM 698 C C . LEU A 1 83 ? -11.805 -1.151 12.692 1.00 90.50 83 LEU A C 1
ATOM 700 O O . LEU A 1 83 ? -11.394 -0.773 11.598 1.00 90.50 83 LEU A O 1
ATOM 704 N N . THR A 1 84 ? -11.002 -1.245 13.755 1.00 89.12 84 THR A N 1
ATOM 705 C CA . THR A 1 84 ? -9.568 -0.916 13.708 1.00 89.12 84 THR A CA 1
ATOM 706 C C . THR A 1 84 ? -8.819 -1.818 12.727 1.00 89.12 84 THR A C 1
ATOM 708 O O . THR A 1 84 ? -8.071 -1.320 11.889 1.00 89.12 84 THR A O 1
ATOM 711 N N . LEU A 1 85 ? -9.072 -3.132 12.752 1.00 91.00 85 LEU A N 1
ATOM 712 C CA . LEU A 1 85 ? -8.459 -4.066 11.801 1.00 91.00 85 LEU A CA 1
ATOM 713 C C . LEU A 1 85 ? -8.835 -3.749 10.348 1.00 91.00 85 LEU A C 1
ATOM 715 O O . LEU A 1 85 ? -7.991 -3.844 9.457 1.00 91.00 85 LEU A O 1
ATOM 719 N N . GLN A 1 86 ? -10.083 -3.346 10.096 1.00 86.88 86 GLN A N 1
ATOM 720 C CA . GLN A 1 86 ? -10.515 -2.937 8.759 1.00 86.88 86 GLN A CA 1
ATOM 721 C C . GLN A 1 86 ? -9.759 -1.694 8.278 1.00 86.88 86 GLN A C 1
ATOM 723 O O . GLN A 1 86 ? -9.247 -1.708 7.157 1.00 86.88 86 GLN A O 1
ATOM 728 N N . VAL A 1 87 ? -9.615 -0.672 9.128 1.00 86.94 87 VAL A N 1
ATOM 729 C CA . VAL A 1 87 ? -8.833 0.537 8.813 1.00 86.94 87 VAL A CA 1
ATOM 730 C C . VAL A 1 87 ? -7.385 0.177 8.477 1.00 86.94 87 VAL A C 1
ATOM 732 O O . VAL A 1 87 ? -6.886 0.559 7.420 1.00 86.94 87 VAL A O 1
ATOM 735 N N . GLU A 1 88 ? -6.729 -0.623 9.316 1.00 84.62 88 GLU A N 1
ATOM 736 C CA . GLU A 1 88 ? -5.335 -1.016 9.092 1.00 84.62 88 GLU A CA 1
ATOM 737 C C . GLU A 1 88 ? -5.137 -1.849 7.818 1.00 84.62 88 GLU A C 1
ATOM 739 O O . GLU A 1 88 ? -4.101 -1.737 7.158 1.00 84.62 88 GLU A O 1
ATOM 744 N N . SER A 1 89 ? -6.108 -2.699 7.474 1.00 83.75 89 SER A N 1
ATOM 745 C CA . SER A 1 89 ? -6.047 -3.527 6.265 1.00 83.75 89 SER A CA 1
ATOM 746 C C . SER A 1 89 ? -6.164 -2.698 4.982 1.00 83.75 89 SER A C 1
ATOM 748 O O . SER A 1 89 ? -5.468 -2.972 4.000 1.00 83.75 89 SER A O 1
ATOM 750 N N . LEU A 1 90 ? -7.011 -1.663 4.996 1.00 78.94 90 LEU A N 1
ATOM 751 C CA . LEU A 1 90 ? -7.229 -0.772 3.858 1.00 78.94 90 LEU A CA 1
ATOM 752 C C . LEU A 1 90 ? -6.036 0.160 3.628 1.00 78.94 90 LEU A C 1
ATOM 754 O O . LEU A 1 90 ? -5.699 0.435 2.475 1.00 78.94 90 LEU A O 1
ATOM 758 N N . ASP A 1 91 ? -5.382 0.592 4.707 1.00 73.62 91 ASP A N 1
ATOM 759 C CA . ASP A 1 91 ? -4.246 1.512 4.648 1.00 73.62 91 ASP A CA 1
ATOM 760 C C . ASP A 1 91 ? -2.966 0.821 4.135 1.00 73.62 91 ASP A C 1
ATOM 762 O O . ASP A 1 91 ? -2.319 1.296 3.198 1.00 73.62 91 ASP A O 1
ATOM 766 N N . ARG A 1 92 ? -2.648 -0.374 4.659 1.00 69.69 92 ARG A N 1
ATOM 767 C CA . ARG A 1 92 ? -1.420 -1.110 4.303 1.00 69.69 92 ARG A CA 1
ATOM 768 C C . ARG A 1 92 ? -1.420 -1.639 2.867 1.00 69.69 92 ARG A C 1
ATOM 770 O O . ARG A 1 92 ? -0.439 -1.478 2.149 1.00 69.69 92 ARG A O 1
ATOM 777 N N . GLY A 1 93 ? -2.512 -2.262 2.424 1.00 64.12 93 GLY A N 1
ATOM 778 C CA . GLY A 1 93 ? -2.505 -3.034 1.176 1.00 64.12 93 GLY A CA 1
ATOM 779 C C . GLY A 1 93 ? -2.564 -2.209 -0.113 1.00 64.12 93 GLY A C 1
ATOM 780 O O . GLY A 1 93 ? -2.172 -2.702 -1.167 1.00 64.12 93 GLY A O 1
ATOM 781 N N . ARG A 1 94 ? -3.081 -0.973 -0.079 1.00 65.81 94 ARG A N 1
ATOM 782 C CA . ARG A 1 94 ? -3.414 -0.230 -1.314 1.00 65.81 94 ARG A CA 1
ATOM 783 C C . ARG A 1 94 ? -2.433 0.884 -1.658 1.00 65.81 94 ARG A C 1
ATOM 785 O O . ARG A 1 94 ? -2.208 1.111 -2.846 1.00 65.81 94 ARG A O 1
ATOM 792 N N . SER A 1 95 ? -1.831 1.526 -0.657 1.00 65.44 95 SER A N 1
ATOM 793 C CA . SER A 1 95 ? -0.774 2.521 -0.884 1.00 65.44 95 SER A CA 1
ATOM 794 C C . SER A 1 95 ? 0.479 1.860 -1.474 1.00 65.44 95 SER A C 1
ATOM 796 O O . SER A 1 95 ? 1.011 2.297 -2.495 1.00 65.44 95 SER A O 1
ATOM 798 N N . GLU A 1 96 ? 0.878 0.720 -0.903 1.00 68.50 96 GLU A N 1
ATOM 799 C CA . GLU A 1 96 ? 2.088 0.002 -1.301 1.00 68.50 96 GLU A CA 1
ATOM 800 C C . GLU A 1 96 ? 2.004 -0.531 -2.743 1.00 68.50 96 GLU A C 1
ATOM 802 O O . GLU A 1 96 ? 2.928 -0.348 -3.534 1.00 68.50 96 GLU A O 1
ATOM 807 N N . VAL A 1 97 ? 0.867 -1.112 -3.138 1.00 69.69 97 VAL A N 1
ATOM 808 C CA . VAL A 1 97 ? 0.684 -1.683 -4.486 1.00 69.69 97 VAL A CA 1
ATOM 809 C C . VAL A 1 97 ? 0.717 -0.607 -5.575 1.00 69.69 97 VAL A C 1
ATOM 811 O O . VAL A 1 97 ? 1.341 -0.809 -6.619 1.00 69.69 97 VAL A O 1
ATOM 814 N N . GLY A 1 98 ? 0.085 0.546 -5.336 1.00 69.94 98 GLY A N 1
ATOM 815 C CA . GLY A 1 98 ? 0.073 1.656 -6.291 1.00 69.94 98 GLY A CA 1
ATOM 816 C C . GLY A 1 98 ? 1.462 2.259 -6.501 1.00 69.94 98 GLY A C 1
ATOM 817 O O . GLY A 1 98 ? 1.869 2.509 -7.638 1.00 69.94 98 GLY A O 1
ATOM 818 N N . GLU A 1 99 ? 2.228 2.437 -5.423 1.00 71.62 99 GLU A N 1
ATOM 819 C CA . GLU A 1 99 ? 3.612 2.903 -5.516 1.00 71.62 99 GLU A CA 1
ATOM 820 C C . GLU A 1 99 ? 4.536 1.889 -6.194 1.00 71.62 99 GLU A C 1
ATOM 822 O O . GLU A 1 99 ? 5.375 2.277 -7.011 1.00 71.62 99 GLU A O 1
ATOM 827 N N . ILE A 1 100 ? 4.388 0.597 -5.881 1.00 76.62 100 ILE A N 1
ATOM 828 C CA . ILE A 1 100 ? 5.168 -0.473 -6.511 1.00 76.62 100 ILE A CA 1
ATOM 829 C C . ILE A 1 100 ? 4.903 -0.500 -8.016 1.00 76.62 100 ILE A C 1
ATOM 831 O O . ILE A 1 100 ? 5.856 -0.598 -8.784 1.00 76.62 100 ILE A O 1
ATOM 835 N N . ALA A 1 101 ? 3.649 -0.361 -8.453 1.00 73.94 101 ALA A N 1
ATOM 836 C CA . ALA A 1 101 ? 3.306 -0.347 -9.874 1.00 73.94 101 ALA A CA 1
ATOM 837 C C . ALA A 1 101 ? 3.974 0.820 -10.622 1.00 73.94 101 ALA A C 1
ATOM 839 O O . ALA A 1 101 ? 4.549 0.620 -11.694 1.00 73.94 101 ALA A O 1
ATOM 840 N N . VAL A 1 102 ? 3.965 2.025 -10.038 1.00 78.19 102 VAL A N 1
ATOM 841 C CA . VAL A 1 102 ? 4.627 3.203 -10.627 1.00 78.19 102 VAL A CA 1
ATOM 842 C C . VAL A 1 102 ? 6.145 3.008 -10.681 1.00 78.19 102 VAL A C 1
ATOM 844 O O . VAL A 1 102 ? 6.745 3.199 -11.739 1.00 78.19 102 VAL A O 1
ATOM 847 N N . LYS A 1 103 ? 6.767 2.565 -9.580 1.00 81.12 103 LYS A N 1
ATOM 848 C CA . LYS A 1 103 ? 8.219 2.321 -9.511 1.00 81.12 103 LYS A CA 1
ATOM 849 C C . LYS A 1 103 ? 8.657 1.205 -10.465 1.00 81.12 103 LYS A C 1
ATOM 851 O O . LYS A 1 103 ? 9.686 1.334 -11.124 1.00 81.12 103 LYS A O 1
ATOM 856 N N . ALA A 1 104 ? 7.877 0.130 -10.579 1.00 81.00 104 ALA A N 1
ATOM 857 C CA . ALA A 1 104 ? 8.137 -0.966 -11.511 1.00 81.00 104 ALA A CA 1
ATOM 858 C C . ALA A 1 104 ? 8.055 -0.494 -12.969 1.00 81.00 104 ALA A C 1
ATOM 860 O O . ALA A 1 104 ? 8.920 -0.833 -13.780 1.00 81.00 104 ALA A O 1
ATOM 861 N N . PHE A 1 105 ? 7.070 0.348 -13.297 1.00 79.75 105 PHE A N 1
ATOM 862 C CA . PHE A 1 105 ? 6.972 0.941 -14.624 1.00 79.75 105 PHE A CA 1
ATOM 863 C C . PHE A 1 105 ? 8.172 1.852 -14.926 1.00 79.75 105 PHE A C 1
ATOM 865 O O . PHE A 1 105 ? 8.831 1.673 -15.947 1.00 79.75 105 PHE A O 1
ATOM 872 N N . GLU A 1 106 ? 8.533 2.772 -14.033 1.00 81.19 106 GLU A N 1
ATOM 873 C CA . GLU A 1 106 ? 9.699 3.652 -14.222 1.00 81.19 106 GLU A CA 1
ATOM 874 C C . GLU A 1 106 ? 11.012 2.862 -14.373 1.00 81.19 106 GLU A C 1
ATOM 876 O O . GLU A 1 106 ? 11.840 3.175 -15.241 1.00 81.19 106 GLU A O 1
ATOM 881 N N . LEU A 1 107 ? 11.170 1.785 -13.595 1.00 82.56 107 LEU A N 1
ATOM 882 C CA . LEU A 1 107 ? 12.289 0.859 -13.726 1.00 82.56 107 LEU A CA 1
ATOM 883 C C . LEU A 1 107 ? 12.312 0.219 -15.118 1.00 82.56 107 LEU A C 1
ATOM 885 O O . LEU A 1 107 ? 13.350 0.254 -15.768 1.00 82.56 107 LEU A O 1
ATOM 889 N N . SER A 1 108 ? 11.183 -0.294 -15.618 1.00 80.81 108 SER A N 1
ATOM 890 C CA . SER A 1 108 ? 11.112 -0.924 -16.950 1.00 80.81 108 SER A CA 1
ATOM 891 C C . SER A 1 108 ? 11.558 0.012 -18.084 1.00 80.81 108 SER A C 1
ATOM 893 O O . SER A 1 108 ? 12.252 -0.415 -19.006 1.00 80.81 108 SER A O 1
ATOM 895 N N . GLN A 1 109 ? 11.253 1.312 -17.984 1.00 81.56 109 GLN A N 1
ATOM 896 C CA . GLN A 1 109 ? 11.602 2.292 -19.019 1.00 81.56 109 GLN A CA 1
ATOM 897 C C . GLN A 1 109 ? 13.090 2.688 -18.999 1.00 81.56 109 GLN A C 1
ATOM 899 O O . GLN A 1 109 ? 13.662 3.023 -20.042 1.00 81.56 109 GLN A O 1
ATOM 904 N N . THR A 1 110 ? 13.730 2.630 -17.826 1.00 82.31 110 THR A N 1
ATOM 905 C CA . THR A 1 110 ? 15.147 2.987 -17.622 1.00 82.31 110 THR A CA 1
ATOM 906 C C . THR A 1 110 ? 16.082 1.773 -17.567 1.00 82.31 110 THR A C 1
ATOM 908 O O . THR A 1 110 ? 17.305 1.930 -17.628 1.00 82.31 110 THR A O 1
ATOM 911 N N . LEU A 1 111 ? 15.526 0.557 -17.549 1.00 82.88 111 LEU A N 1
ATOM 912 C CA . LEU A 1 111 ? 16.224 -0.711 -17.320 1.00 82.88 111 LEU A CA 1
ATOM 913 C C . LEU A 1 111 ? 17.417 -0.931 -18.256 1.00 82.88 111 LEU A C 1
ATOM 915 O O . LEU A 1 111 ? 18.492 -1.325 -17.813 1.00 82.88 111 LEU A O 1
ATOM 919 N N . LYS A 1 112 ? 17.256 -0.627 -19.549 1.00 82.06 112 LYS A N 1
ATOM 920 C CA . LYS A 1 112 ? 18.325 -0.771 -20.550 1.00 82.06 112 LYS A CA 1
ATOM 921 C C . LYS A 1 112 ? 19.519 0.142 -20.261 1.00 82.06 112 LYS A C 1
ATOM 923 O O . LYS A 1 112 ? 20.658 -0.291 -20.393 1.00 82.06 112 LYS A O 1
ATOM 928 N N . GLN A 1 113 ? 19.268 1.387 -19.855 1.00 83.06 113 GLN A N 1
ATOM 929 C CA . GLN A 1 113 ? 20.330 2.341 -19.521 1.00 83.06 113 GLN A CA 1
ATOM 930 C C . GLN A 1 113 ? 21.030 1.940 -18.222 1.00 83.06 113 GLN A C 1
ATOM 932 O O . GLN A 1 113 ? 22.256 1.879 -18.189 1.00 83.06 113 GLN A O 1
ATOM 937 N N . GLN A 1 114 ? 20.256 1.576 -17.197 1.00 82.50 114 GLN A N 1
ATOM 938 C CA . GLN A 1 114 ? 20.797 1.111 -15.920 1.00 82.50 114 GLN A CA 1
ATOM 939 C C . GLN A 1 114 ? 21.634 -0.160 -16.084 1.00 82.50 114 GLN A C 1
ATOM 941 O O . GLN A 1 114 ? 22.689 -0.279 -15.473 1.00 82.50 114 GLN A O 1
ATOM 946 N N . TRP A 1 115 ? 21.219 -1.087 -16.951 1.00 84.12 115 TRP A N 1
ATOM 947 C CA . TRP A 1 115 ? 21.974 -2.305 -17.236 1.00 84.12 115 TRP A CA 1
ATOM 948 C C . TRP A 1 115 ? 23.354 -2.030 -17.845 1.00 84.12 115 TRP A C 1
ATOM 950 O O . TRP A 1 115 ? 24.318 -2.724 -17.522 1.00 84.12 115 TRP A O 1
ATOM 960 N N . LEU A 1 116 ? 23.462 -1.032 -18.726 1.00 84.25 116 LEU A N 1
ATOM 961 C CA . LEU A 1 116 ? 24.721 -0.698 -19.395 1.00 84.25 116 LEU A CA 1
ATOM 962 C C . LEU A 1 116 ? 25.754 -0.123 -18.418 1.00 84.25 116 LEU A C 1
ATOM 964 O O . LEU A 1 116 ? 26.933 -0.445 -18.534 1.00 84.25 116 LEU A O 1
ATOM 968 N N . THR A 1 117 ? 25.312 0.669 -17.440 1.00 86.25 117 THR A N 1
ATOM 969 C CA . THR A 1 117 ? 26.188 1.308 -16.445 1.00 86.25 117 THR A CA 1
ATOM 970 C C . THR A 1 117 ? 26.361 0.495 -15.157 1.00 86.25 117 THR A C 1
ATOM 972 O O . THR A 1 117 ? 27.210 0.831 -14.338 1.00 86.25 117 THR A O 1
ATOM 975 N N . ALA A 1 118 ? 25.558 -0.553 -14.949 1.00 86.38 118 ALA A N 1
ATOM 976 C CA . ALA A 1 118 ? 25.556 -1.353 -13.726 1.00 86.38 118 ALA A CA 1
ATOM 977 C C . ALA A 1 118 ? 26.766 -2.295 -13.598 1.00 86.38 118 ALA A C 1
ATOM 979 O O . ALA A 1 118 ? 27.205 -2.941 -14.561 1.00 86.38 118 ALA A O 1
ATOM 980 N N . ASP A 1 119 ? 27.233 -2.449 -12.359 1.00 87.62 119 ASP A N 1
ATOM 981 C CA . ASP A 1 119 ? 28.184 -3.481 -11.959 1.00 87.62 119 ASP A CA 1
ATOM 982 C C . ASP A 1 119 ? 27.521 -4.874 -11.930 1.00 87.62 119 ASP A C 1
ATOM 984 O O . ASP A 1 119 ? 26.301 -5.027 -12.045 1.00 87.62 119 ASP A O 1
ATOM 988 N N . TYR A 1 120 ? 28.322 -5.933 -11.796 1.00 85.12 120 TYR A N 1
ATOM 989 C CA . TYR A 1 120 ? 27.812 -7.311 -11.828 1.00 85.12 120 TYR A CA 1
ATOM 990 C C . TYR A 1 120 ? 26.790 -7.601 -10.721 1.00 85.12 120 TYR A C 1
ATOM 992 O O . TYR A 1 120 ? 25.832 -8.349 -10.942 1.00 85.12 120 TYR A O 1
ATOM 1000 N N . ARG A 1 121 ? 26.952 -6.984 -9.545 1.00 85.19 121 ARG A N 1
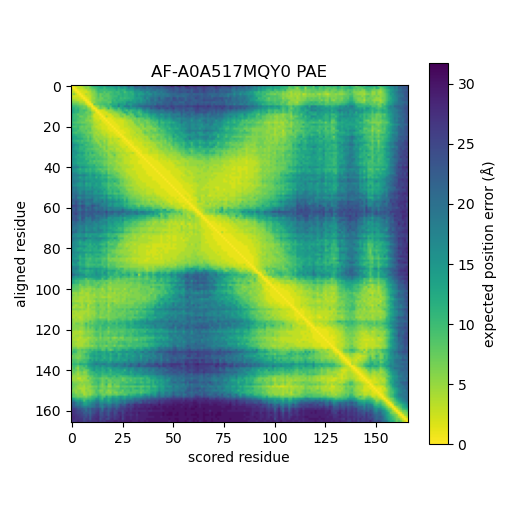ATOM 1001 C CA . ARG A 1 121 ? 26.024 -7.147 -8.425 1.00 85.19 121 ARG A CA 1
ATOM 1002 C C . ARG A 1 121 ? 24.685 -6.470 -8.708 1.00 85.19 121 ARG A C 1
ATOM 1004 O O . ARG A 1 121 ? 23.647 -7.105 -8.513 1.00 85.19 121 ARG A O 1
ATOM 1011 N N . ALA A 1 122 ? 24.684 -5.236 -9.216 1.00 83.06 122 ALA A N 1
ATOM 1012 C CA . ALA A 1 122 ? 23.455 -4.560 -9.615 1.00 83.06 122 ALA A CA 1
ATOM 1013 C C . ALA A 1 122 ? 22.775 -5.268 -10.792 1.00 83.06 122 ALA A C 1
ATOM 1015 O O . ALA A 1 122 ? 21.560 -5.436 -10.767 1.00 83.06 122 ALA A O 1
ATOM 1016 N N . LYS A 1 123 ? 23.529 -5.786 -11.771 1.00 83.69 123 LYS A N 1
ATOM 1017 C CA . LYS A 1 123 ? 22.976 -6.602 -12.868 1.00 83.69 123 LYS A CA 1
ATOM 1018 C C . LYS A 1 123 ? 22.233 -7.828 -12.348 1.00 83.69 123 LYS A C 1
ATOM 1020 O O . LYS A 1 123 ? 21.089 -8.057 -12.732 1.00 83.69 123 LYS A O 1
ATOM 1025 N N . ARG A 1 124 ? 22.834 -8.583 -11.424 1.00 85.31 124 ARG A N 1
ATOM 1026 C CA . ARG A 1 124 ? 22.156 -9.717 -10.780 1.00 8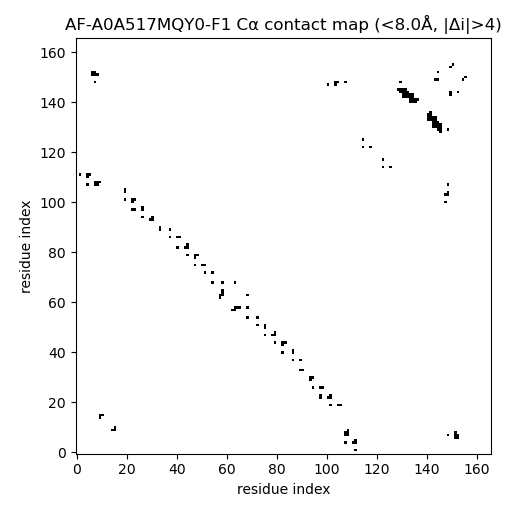5.31 124 ARG A CA 1
ATOM 1027 C C . ARG A 1 124 ? 20.875 -9.271 -10.075 1.00 85.31 124 ARG A C 1
ATOM 1029 O O . ARG A 1 124 ? 19.830 -9.885 -10.266 1.00 85.31 124 ARG A O 1
ATOM 1036 N N . ARG A 1 125 ? 20.943 -8.174 -9.318 1.00 84.25 125 ARG A N 1
ATOM 1037 C CA . ARG A 1 125 ? 19.789 -7.648 -8.587 1.00 84.25 125 ARG A CA 1
ATOM 1038 C C . ARG A 1 125 ? 18.653 -7.211 -9.513 1.00 84.25 125 ARG A C 1
ATOM 1040 O O . ARG A 1 125 ? 17.497 -7.496 -9.222 1.00 84.25 125 ARG A O 1
ATOM 1047 N N . LEU A 1 126 ? 18.966 -6.569 -10.637 1.00 84.25 126 LEU A N 1
ATOM 1048 C CA . LEU A 1 126 ? 17.980 -6.197 -11.652 1.00 84.25 126 LEU A CA 1
ATOM 1049 C C . LEU A 1 126 ? 17.276 -7.435 -12.225 1.00 84.25 126 LEU A C 1
ATOM 1051 O O . LEU A 1 126 ? 16.058 -7.424 -12.379 1.00 84.25 126 LEU A O 1
ATOM 1055 N N . LEU A 1 127 ? 18.007 -8.527 -12.475 1.00 83.00 127 LEU A N 1
ATOM 1056 C CA . LEU A 1 127 ? 17.390 -9.779 -12.926 1.00 83.00 127 LEU A CA 1
ATOM 1057 C C . LEU A 1 127 ? 16.477 -10.399 -11.864 1.00 83.00 127 LEU A C 1
ATOM 1059 O O . LEU A 1 127 ? 15.396 -10.860 -12.209 1.00 83.00 127 LEU A O 1
ATOM 1063 N N . GLU A 1 128 ? 16.870 -10.373 -10.591 1.00 82.50 128 GLU A N 1
ATOM 1064 C CA . GLU A 1 128 ? 16.038 -10.870 -9.482 1.00 82.50 128 GLU A CA 1
ATOM 1065 C C . GLU A 1 128 ? 14.735 -10.072 -9.310 1.00 82.50 128 GLU A C 1
ATOM 1067 O O . GLU A 1 128 ? 13.718 -10.628 -8.895 1.00 82.50 128 GLU A O 1
ATOM 1072 N N . ILE A 1 129 ? 14.762 -8.770 -9.610 1.00 81.06 129 ILE A N 1
ATOM 1073 C CA . ILE A 1 129 ? 13.592 -7.889 -9.508 1.00 81.06 129 ILE A CA 1
ATOM 1074 C C . ILE A 1 129 ? 12.617 -8.140 -10.662 1.00 81.06 129 ILE A C 1
ATOM 1076 O O . ILE A 1 129 ? 11.412 -8.233 -10.440 1.00 81.06 129 ILE A O 1
ATOM 1080 N N . VAL A 1 130 ? 13.129 -8.244 -11.889 1.00 79.06 130 VAL A N 1
ATOM 1081 C CA . VAL A 1 130 ? 12.296 -8.248 -13.101 1.00 79.06 130 VAL A CA 1
ATOM 1082 C C . VAL A 1 130 ? 11.845 -9.668 -13.483 1.00 79.06 130 VAL A C 1
ATOM 1084 O O . VAL A 1 130 ? 10.840 -9.845 -14.172 1.00 79.06 130 VAL A O 1
ATOM 1087 N N . ARG A 1 131 ? 12.550 -10.708 -13.022 1.00 78.56 131 ARG A N 1
ATOM 1088 C CA . ARG A 1 131 ? 12.423 -12.075 -13.546 1.00 78.56 131 ARG A CA 1
ATOM 1089 C C . ARG A 1 131 ? 12.184 -13.107 -12.450 1.00 78.56 131 ARG A C 1
ATOM 1091 O O . ARG A 1 131 ? 12.703 -13.000 -11.339 1.00 78.56 131 ARG A O 1
ATOM 1098 N N . LEU A 1 132 ? 11.383 -14.119 -12.773 1.00 71.56 132 LEU A N 1
ATOM 1099 C CA . LEU A 1 132 ? 11.111 -15.257 -11.904 1.00 71.56 132 LEU A CA 1
ATOM 1100 C C . LEU A 1 132 ? 12.124 -16.375 -12.171 1.00 71.56 132 LEU A C 1
ATOM 1102 O O . LEU A 1 132 ? 12.820 -16.776 -11.249 1.00 71.56 132 LEU A O 1
ATOM 1106 N N . ASN A 1 133 ? 12.244 -16.811 -13.432 1.00 75.75 133 ASN A N 1
ATOM 1107 C CA . ASN A 1 133 ? 13.119 -17.905 -13.872 1.00 75.75 133 ASN A CA 1
ATOM 1108 C C . ASN A 1 133 ? 13.504 -17.780 -15.355 1.00 75.75 133 ASN A C 1
ATOM 1110 O O . ASN A 1 133 ? 12.934 -16.980 -16.098 1.00 75.75 133 ASN A O 1
ATOM 1114 N N . PHE A 1 134 ? 14.487 -18.581 -15.780 1.00 76.81 134 PHE A N 1
ATOM 1115 C CA . PHE A 1 134 ? 14.853 -18.847 -17.175 1.00 76.81 134 PHE A CA 1
ATOM 1116 C C . PHE A 1 134 ? 14.365 -20.246 -17.568 1.00 76.81 134 PHE A C 1
ATOM 1118 O O . PHE A 1 134 ? 14.702 -21.209 -16.886 1.00 76.81 134 PHE A O 1
ATOM 1125 N N . LYS A 1 135 ? 13.619 -20.361 -18.671 1.00 77.44 135 LYS A N 1
ATOM 1126 C CA . LYS A 1 135 ? 13.300 -21.650 -19.300 1.00 77.44 135 LYS A CA 1
ATOM 1127 C C . LYS A 1 135 ? 14.096 -21.764 -20.597 1.00 77.44 135 LYS A C 1
ATOM 1129 O O . LYS A 1 135 ? 14.205 -20.786 -21.333 1.00 77.44 135 LYS A O 1
ATOM 1134 N N . LEU A 1 136 ? 14.704 -22.922 -20.830 1.00 77.88 136 LEU A N 1
ATOM 1135 C CA . LEU A 1 136 ? 15.354 -23.231 -22.099 1.00 77.88 136 LEU A CA 1
ATOM 1136 C C . LEU A 1 136 ? 14.309 -23.907 -22.985 1.00 77.88 136 LEU A C 1
ATOM 1138 O O . LEU A 1 136 ? 13.829 -24.985 -22.642 1.00 77.88 136 LEU A O 1
ATOM 1142 N N . ASP A 1 137 ? 13.930 -23.236 -24.063 1.00 76.88 137 ASP A N 1
ATOM 1143 C CA . ASP A 1 137 ? 13.007 -23.739 -25.072 1.00 76.88 137 ASP A CA 1
ATOM 1144 C C . ASP A 1 137 ? 13.799 -24.002 -26.352 1.00 76.88 137 ASP A C 1
ATOM 1146 O O . ASP A 1 137 ? 14.122 -23.079 -27.106 1.00 76.88 137 ASP A O 1
ATOM 1150 N N . ASP A 1 138 ? 14.193 -25.263 -26.527 1.00 75.88 138 ASP A N 1
ATOM 1151 C CA . ASP A 1 138 ? 15.093 -25.725 -27.583 1.00 75.88 138 ASP A CA 1
ATOM 1152 C C . ASP A 1 138 ? 16.431 -24.948 -27.579 1.00 75.88 138 ASP A C 1
ATOM 1154 O O . ASP A 1 138 ? 17.252 -25.121 -26.673 1.00 75.88 138 ASP A O 1
ATOM 1158 N N . VAL A 1 139 ? 16.640 -24.032 -28.529 1.00 77.94 139 VAL A N 1
ATOM 1159 C CA . VAL A 1 139 ? 17.845 -23.182 -28.622 1.00 77.94 139 VAL A CA 1
ATOM 1160 C C . VAL A 1 139 ? 17.640 -21.805 -27.959 1.00 77.94 139 VAL A C 1
ATOM 1162 O O . VAL A 1 139 ? 18.583 -21.029 -27.792 1.00 77.94 139 VAL A O 1
ATOM 1165 N N . ASN A 1 140 ? 16.410 -21.477 -27.551 1.00 70.94 140 ASN A N 1
ATOM 1166 C CA . ASN A 1 140 ? 16.032 -20.157 -27.060 1.00 70.94 140 ASN A CA 1
ATOM 1167 C C . ASN A 1 140 ? 15.937 -20.101 -25.538 1.00 70.94 140 ASN A C 1
ATOM 1169 O O . ASN A 1 140 ? 15.283 -20.901 -24.876 1.00 70.94 140 ASN A O 1
ATOM 1173 N N . LEU A 1 141 ? 16.544 -19.068 -24.964 1.00 74.75 141 LEU A N 1
ATOM 1174 C CA . LEU A 1 141 ? 16.502 -18.820 -23.533 1.00 74.75 141 LEU A CA 1
ATOM 1175 C C . LEU A 1 141 ? 15.356 -17.845 -23.196 1.00 74.75 141 LEU A C 1
ATOM 1177 O O . LEU A 1 141 ? 15.494 -16.626 -23.340 1.00 74.75 141 LEU A O 1
ATOM 1181 N N . VAL A 1 142 ? 14.225 -18.375 -22.727 1.00 76.25 142 VAL A N 1
ATOM 1182 C CA . VAL A 1 142 ? 12.971 -17.632 -22.531 1.00 76.25 142 VAL A CA 1
ATOM 1183 C C . VAL A 1 142 ? 12.817 -17.128 -21.082 1.00 76.25 142 VAL A C 1
ATOM 1185 O O . VAL A 1 142 ? 13.098 -17.854 -20.121 1.00 76.25 142 VAL A O 1
ATOM 1188 N N . PRO A 1 143 ? 12.436 -15.851 -20.882 1.00 78.38 143 PRO A N 1
ATOM 1189 C CA . PRO A 1 143 ? 12.058 -15.301 -19.578 1.00 78.38 143 PRO A CA 1
ATOM 1190 C C . PRO A 1 143 ? 10.698 -15.728 -19.071 1.00 78.38 143 PRO A C 1
ATOM 1192 O O . PRO A 1 143 ? 9.715 -15.587 -19.777 1.00 78.38 143 PRO A O 1
ATOM 1195 N N . GLU A 1 144 ? 10.651 -16.102 -17.794 1.00 81.00 144 GLU A N 1
ATOM 1196 C CA . GLU A 1 144 ? 9.438 -16.026 -16.986 1.00 81.00 144 GLU A CA 1
ATOM 1197 C C . GLU A 1 144 ? 9.489 -14.717 -16.185 1.00 81.00 144 GLU A C 1
ATOM 1199 O O . GLU A 1 144 ? 10.375 -14.527 -15.341 1.00 81.00 144 GLU A O 1
ATOM 1204 N N . TRP A 1 145 ? 8.609 -13.772 -16.513 1.00 78.38 145 TRP A N 1
ATOM 1205 C CA . TRP A 1 145 ? 8.602 -12.428 -15.931 1.00 78.38 145 TRP A CA 1
ATOM 1206 C C . TRP A 1 145 ? 7.865 -12.393 -14.589 1.00 78.38 145 TRP A C 1
ATOM 1208 O O . TRP A 1 145 ? 6.920 -13.143 -14.356 1.00 78.38 145 TRP A O 1
ATOM 1218 N N . ARG A 1 146 ? 8.300 -11.518 -13.675 1.00 80.19 146 ARG A N 1
ATOM 1219 C CA . ARG A 1 146 ? 7.558 -11.252 -12.430 1.00 80.19 146 ARG A CA 1
ATOM 1220 C C . ARG A 1 146 ? 6.455 -10.234 -12.683 1.00 80.19 146 ARG A C 1
ATOM 1222 O O . ARG A 1 146 ? 6.662 -9.291 -13.436 1.00 80.19 146 ARG A O 1
ATOM 1229 N N . LYS A 1 147 ? 5.338 -10.340 -11.963 1.00 74.38 147 LYS A N 1
ATOM 1230 C CA . LYS A 1 147 ? 4.315 -9.282 -11.935 1.00 74.38 147 LYS A CA 1
ATOM 1231 C C . LYS A 1 147 ? 4.896 -7.996 -11.330 1.00 74.38 147 LYS A C 1
ATOM 1233 O O . LYS A 1 147 ? 5.536 -8.092 -10.280 1.00 74.38 147 LYS A O 1
ATOM 1238 N N . PRO A 1 148 ? 4.704 -6.808 -11.938 1.00 70.06 148 PRO A N 1
ATOM 1239 C CA . PRO A 1 148 ? 3.829 -6.498 -13.083 1.00 70.06 148 PRO A CA 1
ATOM 1240 C C . PRO A 1 148 ? 4.538 -6.436 -14.461 1.00 70.06 148 PRO A C 1
ATOM 1242 O O . PRO A 1 148 ? 4.000 -5.861 -15.404 1.00 70.06 148 PRO A O 1
ATOM 1245 N N . PHE A 1 149 ? 5.771 -6.938 -14.586 1.00 75.56 149 PHE A N 1
ATOM 1246 C CA . PHE A 1 149 ? 6.564 -6.879 -15.825 1.00 75.56 149 PHE A CA 1
ATOM 1247 C C . PHE A 1 149 ? 6.078 -7.848 -16.912 1.00 75.56 149 PHE A C 1
ATOM 1249 O O . PHE A 1 149 ? 6.348 -7.618 -18.088 1.00 75.56 149 PHE A O 1
ATOM 1256 N N . ASP A 1 150 ? 5.352 -8.897 -16.526 1.00 74.12 150 ASP A N 1
ATOM 1257 C CA . ASP A 1 150 ? 4.659 -9.827 -17.425 1.00 74.12 150 ASP A CA 1
ATOM 1258 C C . ASP A 1 150 ? 3.715 -9.090 -18.382 1.00 74.12 150 ASP A C 1
ATOM 1260 O O . ASP A 1 150 ? 3.832 -9.240 -19.594 1.00 74.12 150 ASP A O 1
ATOM 1264 N N . VAL A 1 151 ? 2.889 -8.181 -17.855 1.00 73.56 151 VAL A N 1
ATOM 1265 C CA . VAL A 1 151 ? 1.931 -7.387 -18.646 1.00 73.56 151 VAL A CA 1
ATOM 1266 C C . VAL A 1 151 ? 2.624 -6.547 -19.726 1.00 73.56 151 VAL A C 1
ATOM 1268 O O . VAL A 1 151 ? 2.075 -6.342 -20.806 1.00 73.56 151 VAL A O 1
ATOM 1271 N N . LEU A 1 152 ? 3.838 -6.056 -19.453 1.00 73.31 152 LEU A N 1
ATOM 1272 C CA . LEU A 1 152 ? 4.612 -5.270 -20.418 1.00 73.31 152 LEU A CA 1
ATOM 1273 C C . LEU A 1 152 ? 5.290 -6.148 -21.475 1.00 73.31 152 LEU A C 1
ATOM 1275 O O . LEU A 1 152 ? 5.430 -5.715 -22.614 1.00 73.31 152 LEU A O 1
ATOM 1279 N N . ALA A 1 153 ? 5.737 -7.349 -21.103 1.00 72.25 153 ALA A N 1
ATOM 1280 C CA . ALA A 1 153 ? 6.493 -8.226 -21.991 1.00 72.25 153 ALA A CA 1
ATOM 1281 C C . ALA A 1 153 ? 5.619 -9.106 -22.892 1.00 72.25 153 ALA A C 1
ATOM 1283 O O . ALA A 1 153 ? 6.009 -9.384 -24.027 1.00 72.25 153 ALA A O 1
ATOM 1284 N N . GLU A 1 154 ? 4.488 -9.576 -22.370 1.00 72.88 154 GLU A N 1
ATOM 1285 C CA . GLU A 1 154 ? 3.546 -10.464 -23.063 1.00 72.88 154 GLU A CA 1
ATOM 1286 C C . GLU A 1 154 ? 2.427 -9.658 -23.744 1.00 72.88 154 GLU A C 1
ATOM 1288 O O . GLU A 1 154 ? 1.836 -10.117 -24.718 1.00 72.88 154 GLU A O 1
ATOM 1293 N N . GLY A 1 155 ? 2.226 -8.405 -23.318 1.00 61.22 155 GLY A N 1
ATOM 1294 C CA . GLY A 1 155 ? 1.105 -7.571 -23.732 1.00 61.22 155 GLY A CA 1
ATOM 1295 C C . GLY A 1 155 ? -0.152 -7.890 -22.922 1.00 61.22 155 GLY A C 1
ATOM 1296 O O . GLY A 1 155 ? -0.256 -8.920 -22.263 1.00 61.22 155 GLY A O 1
ATOM 1297 N N . LEU A 1 156 ? -1.130 -6.982 -22.942 1.00 53.09 156 LEU A N 1
ATOM 1298 C CA . LEU A 1 156 ? -2.470 -7.322 -22.470 1.00 53.09 156 LEU A CA 1
ATOM 1299 C C . LEU A 1 156 ? -3.052 -8.317 -23.474 1.00 53.09 156 LEU A C 1
ATOM 1301 O O . LEU A 1 156 ? -3.282 -7.930 -24.620 1.00 53.09 156 LEU A O 1
ATOM 1305 N N . ASP A 1 157 ? -3.299 -9.559 -23.056 1.00 45.94 157 ASP A N 1
ATOM 1306 C CA . ASP A 1 157 ? -4.146 -10.485 -23.807 1.00 45.94 157 ASP A CA 1
ATOM 1307 C C . ASP A 1 157 ? -5.509 -9.813 -24.007 1.00 45.94 157 ASP A C 1
ATOM 1309 O O . ASP A 1 157 ? -6.371 -9.795 -23.127 1.00 45.94 157 ASP A O 1
ATOM 1313 N N . SER A 1 158 ? -5.697 -9.170 -25.158 1.00 40.03 158 SER A N 1
ATOM 1314 C CA . SER A 1 158 ? -6.984 -8.608 -25.517 1.00 40.03 158 SER A CA 1
ATOM 1315 C C . SER A 1 158 ? -7.922 -9.783 -25.773 1.00 40.03 158 SER A C 1
ATOM 1317 O O . SER A 1 158 ? -7.770 -10.483 -26.777 1.00 40.03 158 SER A O 1
ATOM 1319 N N . GLU A 1 159 ? -8.920 -9.980 -24.910 1.00 43.03 159 GLU A N 1
ATOM 1320 C CA . GLU A 1 159 ? -9.985 -10.979 -25.106 1.00 43.03 159 GLU A CA 1
ATOM 1321 C C . GLU A 1 159 ? -10.714 -10.825 -26.462 1.00 43.03 159 GLU A C 1
ATOM 1323 O O . GLU A 1 159 ? -11.379 -11.749 -26.923 1.00 43.03 159 GLU A O 1
ATOM 1328 N N . ASN A 1 160 ? -10.503 -9.711 -27.172 1.00 39.03 160 ASN A N 1
ATOM 1329 C CA . ASN A 1 160 ? -11.010 -9.452 -28.521 1.00 39.03 160 ASN A CA 1
ATOM 1330 C C . ASN A 1 160 ? -10.347 -10.273 -29.650 1.00 39.03 160 ASN A C 1
ATOM 1332 O O . ASN A 1 160 ? -10.748 -10.125 -30.799 1.00 39.03 160 ASN A O 1
ATOM 1336 N N . SER A 1 161 ? -9.368 -11.142 -29.371 1.00 34.12 161 SER A N 1
ATOM 1337 C CA . SER A 1 161 ? -8.753 -12.017 -30.395 1.00 34.12 161 SER A CA 1
ATOM 1338 C C . SER A 1 161 ? -9.499 -13.352 -30.608 1.00 34.12 161 SER A C 1
ATOM 1340 O O . SER A 1 161 ? -9.071 -14.209 -31.378 1.00 34.12 161 SER A O 1
ATOM 1342 N N . ARG A 1 162 ? -10.646 -13.567 -29.944 1.00 39.62 162 ARG A N 1
ATOM 1343 C CA . ARG A 1 162 ? -11.497 -14.756 -30.144 1.00 39.62 162 ARG A CA 1
ATOM 1344 C C . ARG A 1 162 ? -12.764 -14.435 -30.933 1.00 39.62 162 ARG A C 1
ATOM 1346 O O . ARG A 1 162 ? -13.866 -14.618 -30.430 1.00 39.62 162 ARG A O 1
ATOM 1353 N N . ALA A 1 163 ? -12.609 -13.981 -32.170 1.00 39.03 163 ALA A N 1
ATOM 1354 C CA . ALA A 1 163 ? -13.699 -13.991 -33.144 1.00 39.03 163 ALA A CA 1
ATOM 1355 C C . ALA A 1 163 ? -13.176 -13.976 -34.586 1.00 39.03 163 ALA A C 1
ATOM 1357 O O . ALA A 1 163 ? -13.659 -13.199 -35.396 1.00 39.03 163 ALA A O 1
ATOM 1358 N N . ASP A 1 164 ? -12.189 -14.812 -34.917 1.00 42.06 164 ASP A N 1
ATOM 1359 C CA . ASP A 1 164 ? -12.068 -15.244 -36.311 1.00 42.06 164 ASP A CA 1
ATOM 1360 C C . ASP A 1 164 ? -11.376 -16.603 -36.417 1.00 42.06 164 ASP A C 1
ATOM 1362 O O . ASP A 1 164 ? -10.149 -16.735 -36.424 1.00 42.06 164 ASP A O 1
ATOM 1366 N N . ARG A 1 165 ? -12.196 -17.649 -36.445 1.00 35.16 165 ARG A N 1
ATOM 1367 C CA . ARG A 1 165 ? -11.820 -18.913 -37.065 1.00 35.16 165 ARG A CA 1
ATOM 1368 C C . ARG A 1 165 ? -13.088 -19.567 -37.601 1.00 35.16 165 ARG A C 1
ATOM 1370 O O . ARG A 1 165 ? -13.859 -20.155 -36.846 1.00 35.16 165 ARG A O 1
ATOM 1377 N N . ILE A 1 166 ? -13.287 -19.313 -38.893 1.00 41.38 166 ILE A N 1
ATOM 1378 C CA . ILE A 1 166 ? -14.156 -20.021 -39.841 1.00 41.38 166 ILE A CA 1
ATOM 1379 C C . ILE A 1 166 ? -13.878 -21.526 -39.777 1.00 41.38 166 ILE A C 1
ATOM 1381 O O . ILE A 1 166 ? -12.685 -21.892 -39.638 1.00 41.38 166 ILE A O 1
#

Sequence (166 aa):
MLDLFDKLRVQDKKVGHWFARVLRERTREQQQQSQVQVAELNRQLTLVRHQQDQLLNLRHLEEIDPNTFASKGTELRDRVARLTLQVESLDRGRSEVGEIAVKAFELSQTLKQQWLTADYRAKRRLLEIVRLNFKLDDVNLVPEWRKPFDVLAEGLDSENSRADRI

Nearest PDB structures (foldseek):
  8ilv-assembly1_B  TM=3.867E-01  e=2.952E+00  Homo sapiens
  3j96-assembly1_M  TM=3.314E-01  e=3.314E+00  Rattus norvegicus

Foldseek 3Di:
DLVLLVLLADPDPVVLVVVLVVLVVVLVVLVVVLVVVLVVLVVVLVVLVVVLVVLVVCVVVVVDDPVVSVVVVVVSVVVNVVSVVVNVVSVPPRNVVSVCVSVVSVCSNCVSVCCVPDDPVVVVVSCVQFFDDWDDDPPDTDTDTDPPSCCSNVPPPDPVPPPDDD